Protein AF-A0A420IBQ0-F1 (afdb_monomer_lite)

pLDDT: mean 77.08, std 15.34, range [43.34, 94.56]

Organism: NCBI:txid62708

Secondary structure (DSSP, 8-state):
-PPPPPPPHHHHHHHHHHHHHH------------HHHHHHH----TT--HHHHHHHHHHHHTTTTTTS--S--HHHHHHHHHHHHHHHHT-S-HHHHHHHHHTTTTS-S-HHHHHHHHHTT-

Foldseek 3Di:
DDDDDDDDPVVVVVCVVVCCVVCVDPPPCPVVPLLLVVLLVQAADPPHDPVNSLVVNVVSVVVVCQPDDDPDDPVLLVSLLSSLCSSLVRYPDPQLSVQLVVLVSNVDSHSVVNVVSSVVSD

Radius of gyration: 24.69 Å; chains: 1; bounding box: 70×24×60 Å

Structure (mmCIF, N/CA/C/O backbone):
data_AF-A0A420IBQ0-F1
#
_entry.id   AF-A0A420IBQ0-F1
#
loop_
_atom_site.group_PDB
_atom_site.id
_atom_site.type_symbol
_atom_site.label_atom_id
_atom_site.label_alt_id
_atom_site.label_comp_id
_atom_site.label_asym_id
_atom_site.label_entity_id
_atom_site.label_seq_id
_atom_site.pdbx_PDB_ins_code
_atom_site.Cartn_x
_atom_site.Cartn_y
_atom_site.Cartn_z
_atom_site.occupancy
_atom_site.B_iso_or_equiv
_atom_site.auth_seq_id
_atom_site.auth_comp_id
_atom_site.auth_asym_id
_atom_site.auth_atom_id
_atom_site.pdbx_PDB_model_num
ATOM 1 N N . MET A 1 1 ? 57.640 -5.675 -44.243 1.00 47.44 1 MET A N 1
ATOM 2 C CA . MET A 1 1 ? 57.188 -4.827 -43.117 1.00 47.44 1 MET A CA 1
ATOM 3 C C . MET A 1 1 ? 55.861 -4.203 -43.512 1.00 47.44 1 MET A C 1
ATOM 5 O O . MET A 1 1 ? 55.828 -3.521 -44.524 1.00 47.44 1 MET A O 1
ATOM 9 N N . ALA A 1 2 ? 54.766 -4.508 -42.811 1.00 60.59 2 ALA A N 1
ATOM 10 C CA . ALA A 1 2 ? 53.450 -3.959 -43.138 1.00 60.59 2 ALA A CA 1
ATOM 11 C C . ALA A 1 2 ? 53.324 -2.542 -42.561 1.00 60.59 2 ALA A C 1
ATOM 13 O O . ALA A 1 2 ? 53.425 -2.349 -41.349 1.00 60.59 2 ALA A O 1
ATOM 14 N N . THR A 1 3 ? 53.141 -1.549 -43.426 1.00 59.50 3 THR A N 1
ATOM 15 C CA . THR A 1 3 ? 52.863 -0.164 -43.042 1.00 59.50 3 THR A CA 1
ATOM 16 C C . THR A 1 3 ? 51.485 -0.099 -42.389 1.00 59.50 3 THR A C 1
ATOM 18 O O . THR A 1 3 ? 50.478 -0.441 -43.006 1.00 59.50 3 THR A O 1
ATOM 21 N N . ARG A 1 4 ? 51.428 0.317 -41.118 1.00 60.69 4 ARG A N 1
ATOM 22 C CA . ARG A 1 4 ? 50.157 0.585 -40.432 1.00 60.69 4 ARG A CA 1
ATOM 23 C C . ARG A 1 4 ? 49.505 1.800 -41.089 1.00 60.69 4 ARG A C 1
ATOM 25 O O . ARG A 1 4 ? 50.080 2.883 -41.065 1.00 60.69 4 ARG A O 1
ATOM 32 N N . GLN A 1 5 ? 48.331 1.611 -41.681 1.00 74.69 5 GLN A N 1
ATOM 33 C CA . GLN A 1 5 ? 47.517 2.712 -42.189 1.00 74.69 5 GLN A CA 1
ATOM 34 C C . GLN A 1 5 ? 46.796 3.386 -41.016 1.00 74.69 5 GLN A C 1
ATOM 36 O O . GLN A 1 5 ? 46.235 2.710 -40.151 1.00 74.69 5 GLN A O 1
ATOM 41 N N . THR A 1 6 ? 46.843 4.717 -40.966 1.00 77.94 6 THR A N 1
ATOM 42 C CA . THR A 1 6 ? 46.141 5.509 -39.950 1.00 77.94 6 THR A CA 1
ATOM 43 C C . THR A 1 6 ? 44.697 5.702 -40.392 1.00 77.94 6 THR A C 1
ATOM 45 O O . THR A 1 6 ? 44.453 6.298 -41.437 1.00 77.94 6 THR A O 1
ATOM 48 N N . ALA A 1 7 ? 43.747 5.208 -39.598 1.00 80.25 7 ALA A N 1
ATOM 49 C CA . ALA A 1 7 ? 42.327 5.425 -39.850 1.00 80.25 7 ALA A CA 1
ATOM 50 C C . ALA A 1 7 ? 41.968 6.908 -39.686 1.00 80.25 7 ALA A C 1
ATOM 52 O O . ALA A 1 7 ? 42.458 7.595 -38.783 1.00 80.25 7 ALA A O 1
ATOM 53 N N . THR A 1 8 ? 41.079 7.396 -40.542 1.00 84.69 8 THR A N 1
ATOM 54 C CA . THR A 1 8 ? 40.526 8.743 -40.420 1.00 84.69 8 THR A CA 1
ATOM 55 C C . THR A 1 8 ? 39.563 8.825 -39.233 1.00 84.69 8 THR A C 1
ATOM 57 O O . THR A 1 8 ? 38.947 7.843 -38.814 1.00 84.69 8 THR A O 1
ATOM 60 N N . ILE A 1 9 ? 39.384 10.031 -38.687 1.00 83.88 9 ILE A N 1
ATOM 61 C CA . ILE A 1 9 ? 38.472 10.275 -37.553 1.00 83.88 9 ILE A CA 1
ATOM 62 C C . ILE A 1 9 ? 37.038 9.822 -37.884 1.00 83.88 9 ILE A C 1
ATOM 64 O O . ILE A 1 9 ? 36.316 9.348 -37.005 1.00 83.88 9 ILE A O 1
ATOM 68 N N . THR A 1 10 ? 36.626 9.947 -39.147 1.00 86.38 10 THR A N 1
ATOM 69 C CA . THR A 1 10 ? 35.302 9.535 -39.625 1.00 86.38 10 THR A CA 1
ATOM 70 C C . THR A 1 10 ? 35.129 8.019 -39.575 1.00 86.38 10 THR A C 1
ATOM 72 O O . THR A 1 10 ? 34.130 7.545 -39.038 1.00 86.38 10 THR A O 1
ATOM 75 N N . GLU A 1 11 ? 36.116 7.252 -40.042 1.00 86.38 11 GLU A N 1
ATOM 76 C CA . GLU A 1 11 ? 36.085 5.783 -40.006 1.00 86.38 11 GLU A CA 1
ATOM 77 C C . GLU A 1 11 ? 36.041 5.256 -38.570 1.00 86.38 11 GLU A C 1
ATOM 79 O O . GLU A 1 11 ? 35.259 4.360 -38.257 1.00 86.38 11 GLU A O 1
ATOM 84 N N . VAL A 1 12 ? 36.802 5.873 -37.661 1.00 84.12 12 VAL A N 1
ATOM 85 C CA . VAL A 1 12 ? 36.778 5.517 -36.234 1.00 84.12 12 VAL A CA 1
ATOM 86 C C . VAL A 1 12 ? 35.399 5.775 -35.619 1.00 84.12 12 VAL A C 1
ATOM 88 O O . VAL A 1 12 ? 34.916 4.969 -34.821 1.00 84.12 12 VAL A O 1
ATOM 91 N N . LYS A 1 13 ? 34.734 6.878 -35.988 1.00 88.19 13 LYS A N 1
ATOM 92 C CA . LYS A 1 13 ? 33.378 7.190 -35.507 1.00 88.19 13 LYS A CA 1
ATOM 93 C C . LYS A 1 13 ? 32.340 6.197 -36.027 1.00 88.19 13 LYS A C 1
ATOM 95 O O . LYS A 1 13 ? 31.522 5.737 -35.232 1.00 88.19 13 LYS A O 1
ATOM 100 N N . ILE A 1 14 ? 32.396 5.855 -37.315 1.00 91.88 14 ILE A N 1
ATOM 101 C CA . ILE A 1 14 ? 31.494 4.872 -37.937 1.00 91.88 14 ILE A CA 1
ATOM 102 C C . ILE A 1 14 ? 31.675 3.510 -37.269 1.00 91.88 14 ILE A C 1
ATOM 104 O O . ILE A 1 14 ? 30.708 2.945 -36.760 1.00 91.88 14 ILE A O 1
ATOM 108 N N . PHE A 1 15 ? 32.920 3.040 -37.160 1.00 90.31 15 PHE A N 1
ATOM 109 C CA . PHE A 1 15 ? 33.231 1.776 -36.501 1.00 90.31 15 PHE A CA 1
ATOM 110 C C . PHE A 1 15 ? 32.724 1.747 -35.057 1.00 90.31 15 PHE A C 1
ATOM 112 O O . PHE A 1 15 ? 32.095 0.780 -34.638 1.00 90.31 15 PHE A O 1
ATOM 119 N N . LYS A 1 16 ? 32.944 2.818 -34.284 1.00 85.50 16 LYS A N 1
ATOM 120 C CA . LYS A 1 16 ? 32.483 2.892 -32.892 1.00 85.50 16 LYS A CA 1
ATOM 121 C C . LYS A 1 16 ? 30.958 2.823 -32.789 1.00 85.50 16 LYS A C 1
ATOM 123 O O . LYS A 1 16 ? 30.454 2.155 -31.889 1.00 85.50 16 LYS A O 1
ATOM 128 N N . ALA A 1 17 ? 30.234 3.493 -33.684 1.00 85.94 17 ALA A N 1
ATOM 129 C CA . ALA A 1 17 ? 28.774 3.468 -33.702 1.00 85.94 17 ALA A CA 1
ATOM 130 C C . ALA A 1 17 ? 28.234 2.075 -34.066 1.00 85.94 17 ALA A C 1
ATOM 132 O O . ALA A 1 17 ? 27.367 1.550 -33.369 1.00 85.94 17 ALA A O 1
ATOM 133 N N . GLU A 1 18 ? 28.788 1.439 -35.100 1.00 90.00 18 GLU A N 1
ATOM 134 C CA . GLU A 1 18 ? 28.401 0.082 -35.497 1.00 90.00 18 GLU A CA 1
ATOM 135 C C . GLU A 1 18 ? 28.752 -0.957 -34.432 1.00 90.00 18 GLU A C 1
ATOM 137 O O . GLU A 1 18 ? 27.942 -1.834 -34.126 1.00 90.00 18 GLU A O 1
ATOM 142 N N . PHE A 1 19 ? 29.934 -0.841 -33.828 1.00 85.75 19 PHE A N 1
ATOM 143 C CA . PHE A 1 19 ? 30.379 -1.732 -32.766 1.00 85.75 19 PHE A CA 1
ATOM 144 C C . PHE A 1 19 ? 29.459 -1.640 -31.546 1.00 85.75 19 PHE A C 1
ATOM 146 O O . PHE A 1 19 ? 29.033 -2.666 -31.033 1.00 85.75 19 PHE A O 1
ATOM 153 N N . GLN A 1 20 ? 29.089 -0.433 -31.113 1.00 83.31 20 GLN A N 1
ATOM 154 C CA . GLN A 1 20 ? 28.163 -0.235 -29.989 1.00 83.31 20 GLN A CA 1
ATOM 155 C C . GLN A 1 20 ? 26.731 -0.684 -30.313 1.00 83.31 20 GLN A C 1
ATOM 157 O O . GLN A 1 20 ? 26.033 -1.175 -29.432 1.00 83.31 20 GLN A O 1
ATOM 162 N N . SER A 1 21 ? 26.301 -0.556 -31.572 1.00 81.56 21 SER A N 1
ATOM 163 C CA . SER A 1 21 ? 25.002 -1.060 -32.036 1.00 81.56 21 SER A CA 1
ATOM 164 C C . SER A 1 21 ? 24.931 -2.592 -31.994 1.00 81.56 21 SER A C 1
ATOM 166 O O . SER A 1 21 ? 23.943 -3.161 -31.533 1.00 81.56 21 SER A O 1
ATOM 168 N N . ARG A 1 22 ? 25.998 -3.277 -32.431 1.00 84.62 22 ARG A N 1
ATOM 169 C CA . ARG A 1 22 ? 26.061 -4.751 -32.479 1.00 84.62 22 ARG A CA 1
ATOM 170 C C . ARG A 1 22 ? 26.440 -5.388 -31.146 1.00 84.62 22 ARG A C 1
ATOM 172 O O . ARG A 1 22 ? 26.026 -6.507 -30.859 1.00 84.62 22 ARG A O 1
ATOM 179 N N . PHE A 1 23 ? 27.217 -4.675 -30.344 1.00 81.00 23 PHE A N 1
ATOM 180 C CA . PHE A 1 23 ? 27.668 -5.090 -29.025 1.00 81.00 23 PHE A CA 1
ATOM 181 C C . PHE A 1 23 ? 27.292 -4.006 -28.017 1.00 81.00 23 PHE A C 1
ATOM 183 O O . PHE A 1 23 ? 28.179 -3.302 -27.523 1.00 81.00 23 PHE A O 1
ATOM 190 N N . PRO A 1 24 ? 25.992 -3.854 -27.694 1.00 68.12 24 PRO A N 1
ATOM 191 C CA . PRO A 1 24 ? 25.604 -3.069 -26.538 1.00 68.12 24 PRO A CA 1
ATOM 192 C C . PRO A 1 24 ? 26.285 -3.737 -25.346 1.00 68.12 24 PRO A C 1
ATOM 194 O O . PRO A 1 24 ? 25.930 -4.855 -24.960 1.00 68.12 24 PRO A O 1
ATOM 197 N N . GLY A 1 25 ? 27.360 -3.118 -24.843 1.00 65.56 25 GLY A N 1
ATOM 198 C CA . GLY A 1 25 ? 28.126 -3.655 -23.721 1.00 65.56 25 GLY A CA 1
ATOM 199 C C . GLY A 1 25 ? 27.145 -4.031 -22.624 1.00 65.56 25 GLY A C 1
ATOM 200 O O . GLY A 1 25 ? 26.185 -3.285 -22.449 1.00 65.56 25 GLY A O 1
ATOM 201 N N . ARG A 1 26 ? 27.335 -5.198 -21.975 1.00 54.25 26 ARG A N 1
ATOM 202 C CA . ARG A 1 26 ? 26.396 -5.759 -20.987 1.00 54.25 26 ARG A CA 1
ATOM 203 C C . ARG A 1 26 ? 25.810 -4.622 -20.162 1.00 54.25 26 ARG A C 1
ATOM 205 O O . ARG A 1 26 ? 26.451 -4.133 -19.233 1.00 54.25 26 ARG A O 1
ATOM 212 N N . VAL A 1 27 ? 24.595 -4.209 -20.517 1.00 53.59 27 VAL A N 1
ATOM 213 C CA . VAL A 1 27 ? 23.783 -3.404 -19.631 1.00 53.59 27 VAL A CA 1
ATOM 214 C C . VAL A 1 27 ? 23.648 -4.345 -18.462 1.00 53.59 27 VAL A C 1
ATOM 216 O O . VAL A 1 27 ? 23.156 -5.463 -18.641 1.00 53.59 27 VAL A O 1
ATOM 219 N N . ALA A 1 28 ? 24.225 -3.982 -17.317 1.00 45.53 28 ALA A N 1
ATOM 220 C CA . ALA A 1 28 ? 23.879 -4.656 -16.090 1.00 45.53 28 ALA A CA 1
ATOM 221 C C . ALA A 1 28 ? 22.360 -4.603 -16.085 1.00 45.53 28 ALA A C 1
ATOM 223 O O . ALA A 1 28 ? 21.771 -3.535 -15.92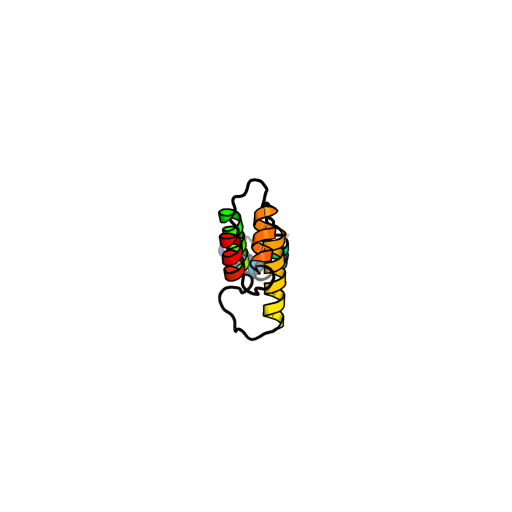2 1.00 45.53 28 ALA A O 1
ATOM 224 N N . ILE A 1 29 ? 21.727 -5.734 -16.394 1.00 46.91 29 ILE A N 1
ATOM 225 C CA . ILE A 1 29 ? 20.333 -5.919 -16.096 1.00 46.91 29 ILE A CA 1
ATOM 226 C C . ILE A 1 29 ? 20.412 -5.911 -14.580 1.00 46.91 29 ILE A C 1
ATOM 228 O O . ILE A 1 29 ? 20.635 -6.942 -13.951 1.00 46.91 29 ILE A O 1
ATOM 232 N N . THR A 1 30 ? 20.338 -4.722 -13.976 1.00 44.91 30 THR A N 1
ATOM 233 C CA . THR A 1 30 ? 19.658 -4.585 -12.711 1.00 44.91 30 THR A CA 1
ATOM 234 C C . THR A 1 30 ? 18.348 -5.264 -13.023 1.00 44.91 30 THR A C 1
ATOM 236 O O . THR A 1 30 ? 17.516 -4.719 -13.748 1.00 44.91 30 THR A O 1
ATOM 239 N N . GLN A 1 31 ? 18.253 -6.550 -12.669 1.00 45.91 31 GLN A N 1
ATOM 240 C CA . GLN A 1 31 ? 17.000 -7.267 -12.680 1.00 45.91 31 GLN A CA 1
ATOM 241 C C . GLN A 1 31 ? 16.146 -6.390 -11.797 1.00 45.91 31 GLN A C 1
ATOM 243 O O . GLN A 1 31 ? 16.302 -6.380 -10.577 1.00 45.91 31 GLN A O 1
ATOM 248 N N . ARG A 1 32 ? 15.378 -5.508 -12.434 1.00 51.38 32 ARG A N 1
ATOM 249 C CA . ARG A 1 32 ? 14.468 -4.622 -11.754 1.00 51.38 32 ARG A CA 1
ATOM 250 C C . ARG A 1 32 ? 13.520 -5.620 -11.141 1.00 51.38 32 ARG A C 1
ATOM 252 O O . ARG A 1 32 ? 12.785 -6.276 -11.881 1.00 51.38 32 ARG A O 1
ATOM 259 N N . ALA A 1 33 ? 13.691 -5.857 -9.839 1.00 56.56 33 ALA A N 1
ATOM 260 C CA . ALA A 1 33 ? 12.893 -6.821 -9.112 1.00 56.56 33 ALA A CA 1
ATOM 261 C C . ALA A 1 33 ? 11.453 -6.571 -9.540 1.00 56.56 33 ALA A C 1
ATOM 263 O O . ALA A 1 33 ? 11.048 -5.406 -9.628 1.00 56.56 33 ALA A O 1
ATOM 264 N N . SER A 1 34 ? 10.748 -7.641 -9.925 1.00 63.91 34 SER A N 1
ATOM 265 C CA . SER A 1 34 ? 9.370 -7.520 -10.391 1.00 63.91 34 SER A CA 1
ATOM 266 C C . SER A 1 34 ? 8.650 -6.549 -9.452 1.00 63.91 34 SER A C 1
ATOM 268 O O . SER A 1 34 ? 8.723 -6.764 -8.237 1.00 63.91 34 SER A O 1
ATOM 270 N N . PRO A 1 35 ? 8.017 -5.473 -9.957 1.00 61.97 35 PRO A N 1
ATOM 271 C CA . PRO A 1 35 ? 7.336 -4.496 -9.108 1.00 61.97 35 PRO A CA 1
ATOM 272 C C . PRO A 1 35 ? 6.392 -5.166 -8.104 1.00 61.97 35 PRO A C 1
ATOM 274 O O . PRO A 1 35 ? 6.233 -4.694 -6.986 1.00 61.97 35 PRO A O 1
ATOM 277 N N . PHE A 1 36 ? 5.863 -6.336 -8.474 1.00 63.97 36 PHE A N 1
ATOM 278 C CA . PHE A 1 36 ? 5.081 -7.218 -7.621 1.00 63.97 36 PHE A CA 1
ATOM 279 C C . PHE A 1 36 ? 5.857 -7.784 -6.416 1.00 63.97 36 PHE A C 1
ATOM 281 O O . PHE A 1 36 ? 5.387 -7.700 -5.286 1.00 63.97 36 PHE A O 1
ATOM 288 N N . LEU A 1 37 ? 7.064 -8.320 -6.633 1.00 64.44 37 LEU A N 1
ATOM 289 C CA . LEU A 1 37 ? 7.931 -8.828 -5.559 1.00 64.44 37 LEU A CA 1
ATOM 290 C C . LEU A 1 37 ? 8.412 -7.695 -4.645 1.00 64.44 37 LEU A C 1
ATOM 292 O O . LEU A 1 37 ? 8.504 -7.867 -3.432 1.00 64.44 37 LEU A O 1
ATOM 296 N N . TYR A 1 38 ? 8.679 -6.518 -5.215 1.00 63.66 38 TYR A N 1
ATOM 297 C CA . TYR A 1 38 ? 9.063 -5.350 -4.428 1.00 63.66 38 TYR A CA 1
ATOM 298 C C . TYR A 1 38 ? 7.888 -4.827 -3.586 1.00 63.66 38 TYR A C 1
ATOM 300 O O . TYR A 1 38 ? 8.065 -4.534 -2.406 1.00 63.66 38 TYR A O 1
ATOM 308 N N . ALA A 1 39 ? 6.672 -4.801 -4.135 1.00 65.62 39 ALA A N 1
ATOM 309 C CA . ALA A 1 39 ? 5.471 -4.427 -3.392 1.00 65.62 39 ALA A CA 1
ATOM 310 C C . ALA A 1 39 ? 5.154 -5.414 -2.254 1.00 65.62 39 ALA A C 1
ATOM 312 O O . ALA A 1 39 ? 4.793 -4.985 -1.164 1.00 65.62 39 ALA A O 1
ATOM 313 N N . GLN A 1 40 ? 5.392 -6.719 -2.442 1.00 66.38 40 GLN A N 1
ATOM 314 C CA . GLN A 1 40 ? 5.304 -7.699 -1.348 1.00 66.38 40 GLN A CA 1
ATOM 315 C C . GLN A 1 40 ? 6.316 -7.441 -0.228 1.00 66.38 40 GLN A C 1
ATOM 317 O O . GLN A 1 40 ? 6.066 -7.810 0.915 1.00 66.38 40 GLN A O 1
ATOM 322 N N . SER A 1 41 ? 7.463 -6.832 -0.540 1.00 73.38 41 SER A N 1
ATOM 323 C CA . SER A 1 41 ? 8.502 -6.506 0.439 1.00 73.38 41 SER A CA 1
ATOM 324 C C . SER A 1 41 ? 8.234 -5.207 1.213 1.00 73.38 41 SER A C 1
ATOM 326 O O . SER A 1 41 ? 8.913 -4.940 2.205 1.00 73.38 41 SER A O 1
ATOM 328 N N . LEU A 1 42 ? 7.222 -4.430 0.815 1.00 82.12 42 LEU A N 1
ATOM 329 C CA . LEU A 1 42 ? 6.908 -3.130 1.397 1.00 82.12 42 LEU A CA 1
ATOM 330 C C . LEU A 1 42 ? 6.503 -3.263 2.872 1.00 82.12 42 LEU A C 1
ATOM 332 O O . LEU A 1 42 ? 5.467 -3.837 3.186 1.00 82.12 42 LEU A O 1
ATOM 336 N N . LYS A 1 43 ? 7.293 -2.698 3.782 1.00 89.75 43 LYS A N 1
ATOM 337 C CA . LYS A 1 43 ? 7.017 -2.645 5.222 1.00 89.75 43 LYS A CA 1
ATOM 338 C C . LYS A 1 43 ? 7.094 -1.201 5.709 1.00 89.75 43 LYS A C 1
ATOM 340 O O . LYS A 1 43 ? 7.915 -0.446 5.184 1.00 89.75 43 LYS A O 1
ATOM 345 N N . GLN A 1 44 ? 6.221 -0.833 6.647 1.00 91.50 44 GLN A N 1
ATOM 346 C CA . GLN A 1 44 ? 6.295 0.466 7.305 1.00 91.50 44 GLN A CA 1
ATOM 347 C C . GLN A 1 44 ? 7.443 0.443 8.311 1.00 91.50 44 GLN A C 1
ATOM 349 O O . GLN A 1 44 ? 7.507 -0.440 9.173 1.00 91.50 44 GLN A O 1
ATOM 354 N N . GLU A 1 45 ? 8.361 1.394 8.182 1.00 90.19 45 GLU A N 1
ATOM 355 C CA . GLU A 1 45 ? 9.475 1.511 9.121 1.00 90.19 45 GLU A CA 1
ATOM 356 C C . GLU A 1 45 ? 9.020 2.146 10.451 1.00 90.19 45 GLU A C 1
ATOM 358 O O . GLU A 1 45 ? 8.099 2.964 10.455 1.00 90.19 45 GLU A O 1
ATOM 363 N N . PRO A 1 46 ? 9.662 1.828 11.593 1.00 88.88 46 PRO A N 1
ATOM 364 C CA . PRO A 1 46 ? 9.270 2.347 12.911 1.00 88.88 46 PRO A CA 1
ATOM 365 C C . PRO A 1 46 ? 9.215 3.874 13.027 1.00 88.88 46 PRO A C 1
ATOM 367 O O . PRO A 1 46 ? 8.467 4.426 13.827 1.00 88.88 46 PRO A O 1
ATOM 370 N N . ASN A 1 47 ? 10.050 4.559 12.252 1.00 90.69 47 ASN A N 1
ATOM 371 C CA . ASN A 1 47 ? 10.186 6.012 12.207 1.00 90.69 47 ASN A CA 1
ATOM 372 C C . ASN A 1 47 ? 9.464 6.642 11.003 1.00 90.69 47 ASN A C 1
ATOM 374 O O . ASN A 1 47 ? 9.579 7.846 10.772 1.00 90.69 47 ASN A O 1
ATOM 378 N N . GLU A 1 48 ? 8.749 5.841 10.216 1.00 90.56 48 GLU A N 1
ATOM 379 C CA . GLU A 1 48 ? 8.012 6.291 9.048 1.00 90.56 48 GLU A CA 1
ATOM 380 C C . GLU A 1 48 ? 6.569 6.619 9.430 1.00 90.56 48 GLU A C 1
ATOM 382 O O . GLU A 1 48 ? 5.804 5.766 9.886 1.00 90.56 48 GLU A O 1
ATOM 387 N N . ASN A 1 49 ? 6.168 7.870 9.197 1.00 91.25 49 ASN A N 1
ATOM 388 C CA . ASN A 1 49 ? 4.771 8.246 9.359 1.00 91.25 49 ASN A CA 1
ATOM 389 C C . ASN A 1 49 ? 3.889 7.553 8.305 1.00 91.25 49 ASN A C 1
ATOM 391 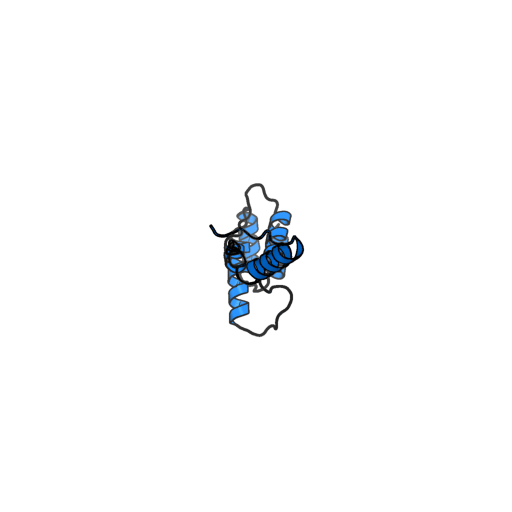O O . ASN A 1 49 ? 4.323 7.249 7.191 1.00 91.25 49 ASN A O 1
ATOM 395 N N . LEU A 1 50 ? 2.619 7.345 8.650 1.00 89.19 50 LEU A N 1
ATOM 396 C CA . LEU A 1 50 ? 1.680 6.610 7.805 1.00 89.19 50 LEU A CA 1
ATOM 397 C C . LEU A 1 50 ? 1.522 7.220 6.400 1.00 89.19 50 LEU A C 1
ATOM 399 O O . LEU A 1 50 ? 1.410 6.491 5.417 1.00 89.19 50 LEU A O 1
ATOM 403 N N . ASN A 1 51 ? 1.564 8.548 6.277 1.00 90.62 51 ASN A N 1
ATOM 404 C CA . ASN A 1 51 ? 1.430 9.227 4.986 1.00 90.62 51 ASN A CA 1
ATOM 405 C C . ASN A 1 51 ? 2.605 8.928 4.045 1.00 90.62 51 ASN A C 1
ATOM 407 O O . ASN A 1 51 ? 2.393 8.702 2.853 1.00 90.62 51 ASN A O 1
ATOM 411 N N . ALA A 1 52 ? 3.832 8.897 4.568 1.00 91.00 52 ALA A N 1
ATOM 412 C CA . ALA A 1 52 ? 5.026 8.535 3.810 1.00 91.00 52 ALA A CA 1
ATOM 413 C C . ALA A 1 52 ? 4.966 7.069 3.356 1.00 91.00 52 ALA A C 1
ATOM 415 O O . ALA A 1 52 ? 5.244 6.766 2.192 1.00 91.00 52 ALA A O 1
ATOM 416 N N . TYR A 1 53 ? 4.488 6.186 4.237 1.00 90.88 53 TYR A N 1
ATOM 417 C CA . TYR A 1 53 ? 4.270 4.782 3.910 1.00 90.88 53 TYR A CA 1
ATOM 418 C C . TYR A 1 53 ? 3.227 4.593 2.795 1.00 90.88 53 TYR A C 1
ATOM 420 O O . TYR A 1 53 ? 3.480 3.898 1.808 1.00 90.88 53 TYR A O 1
ATOM 428 N N . ILE A 1 54 ? 2.079 5.273 2.895 1.00 89.38 54 ILE A N 1
ATOM 429 C CA . ILE A 1 54 ? 1.027 5.270 1.865 1.00 89.38 54 ILE A CA 1
ATOM 430 C C . ILE A 1 54 ? 1.556 5.815 0.535 1.00 89.38 54 ILE A C 1
ATOM 432 O O . ILE A 1 54 ? 1.262 5.262 -0.528 1.00 89.38 54 ILE A O 1
ATOM 436 N N . TYR A 1 55 ? 2.349 6.888 0.572 1.00 87.81 55 TYR A N 1
ATOM 437 C CA . TYR A 1 55 ? 2.940 7.467 -0.630 1.00 87.81 55 TYR A CA 1
ATOM 438 C C . TYR A 1 55 ? 3.837 6.451 -1.353 1.00 87.81 55 TYR A C 1
ATOM 440 O O . TYR A 1 55 ? 3.658 6.216 -2.551 1.00 87.81 55 TYR A O 1
ATOM 448 N N . ARG A 1 56 ? 4.714 5.752 -0.619 1.00 87.00 56 ARG A N 1
ATOM 449 C CA . ARG A 1 56 ? 5.525 4.654 -1.171 1.00 87.00 56 ARG A CA 1
ATOM 450 C C . ARG A 1 56 ? 4.670 3.519 -1.726 1.00 87.00 56 ARG A C 1
ATOM 452 O O . ARG A 1 56 ? 4.953 3.026 -2.816 1.00 87.00 56 ARG A O 1
ATOM 459 N N . ALA A 1 57 ? 3.612 3.118 -1.020 1.00 83.06 57 ALA A N 1
ATOM 460 C CA . ALA A 1 57 ? 2.696 2.083 -1.497 1.00 83.06 57 ALA A CA 1
ATOM 461 C C . ALA A 1 57 ? 2.094 2.446 -2.867 1.00 83.06 57 ALA A C 1
ATOM 463 O O . ALA A 1 57 ? 2.086 1.620 -3.781 1.00 83.06 57 ALA A O 1
ATOM 464 N N . ARG A 1 58 ? 1.672 3.706 -3.046 1.00 81.88 58 ARG A N 1
ATOM 465 C CA . ARG A 1 58 ? 1.130 4.233 -4.311 1.00 81.88 58 ARG A CA 1
ATOM 466 C C . ARG A 1 58 ? 2.161 4.302 -5.437 1.00 81.88 58 ARG A C 1
ATOM 468 O O . ARG A 1 58 ? 1.837 3.976 -6.587 1.00 81.88 58 ARG A O 1
ATOM 475 N N . GLU A 1 59 ? 3.390 4.719 -5.135 1.00 79.25 59 GLU A N 1
ATOM 476 C CA . GLU A 1 59 ? 4.474 4.760 -6.125 1.00 79.25 59 GLU A CA 1
ATOM 477 C C . GLU A 1 59 ? 4.800 3.369 -6.669 1.00 79.25 59 GLU A C 1
ATOM 479 O O . GLU A 1 59 ? 5.039 3.221 -7.867 1.00 79.25 59 GLU A O 1
ATOM 484 N N . LEU A 1 60 ? 4.729 2.338 -5.825 1.00 74.38 60 LEU A N 1
ATOM 485 C CA . LEU A 1 60 ? 4.953 0.950 -6.232 1.00 74.38 60 LEU A CA 1
ATOM 486 C C . LEU A 1 60 ? 3.784 0.340 -6.997 1.00 74.38 60 LEU A C 1
ATOM 488 O O . LEU A 1 60 ? 3.989 -0.509 -7.867 1.00 74.38 60 LEU A O 1
ATOM 492 N N . TRP A 1 61 ? 2.567 0.802 -6.728 1.00 71.19 61 TRP A N 1
ATOM 493 C CA . TRP A 1 61 ? 1.369 0.308 -7.399 1.00 71.19 61 TRP A CA 1
ATOM 494 C C . TRP A 1 61 ? 1.177 0.872 -8.810 1.00 71.19 61 TRP A C 1
ATOM 496 O O . TRP A 1 61 ? 0.630 0.197 -9.685 1.00 71.19 61 TRP A O 1
ATOM 506 N N . SER A 1 62 ? 1.651 2.097 -9.057 1.00 64.12 62 SER A N 1
ATOM 507 C CA . SER A 1 62 ? 1.558 2.754 -10.368 1.00 64.12 62 SER A CA 1
ATOM 508 C C . SER A 1 62 ? 2.204 1.943 -11.515 1.00 64.12 62 SER A C 1
ATOM 510 O O . SER A 1 62 ? 1.566 1.817 -12.561 1.00 64.12 62 SER A O 1
ATOM 512 N N . PRO A 1 63 ? 3.400 1.337 -11.355 1.00 56.41 63 PRO A N 1
ATOM 513 C CA . PRO A 1 63 ? 3.996 0.441 -12.351 1.00 56.41 63 PRO A CA 1
ATOM 514 C C . PRO A 1 63 ? 3.497 -1.017 -12.294 1.00 56.41 63 PRO A C 1
ATOM 516 O O . PRO A 1 63 ? 3.755 -1.764 -13.234 1.00 56.41 63 PRO A O 1
ATOM 519 N N . ALA A 1 64 ? 2.780 -1.440 -11.244 1.00 54.72 64 ALA A N 1
ATOM 520 C CA . ALA A 1 64 ? 2.248 -2.805 -11.100 1.00 54.72 64 ALA A CA 1
ATOM 521 C C . ALA A 1 64 ? 0.902 -3.040 -11.828 1.00 54.72 64 ALA A C 1
ATOM 523 O O . ALA A 1 64 ? 0.297 -4.097 -11.669 1.00 54.72 64 ALA A O 1
ATOM 524 N N . GLY A 1 65 ? 0.434 -2.070 -12.624 1.00 54.28 65 GLY A N 1
ATOM 525 C CA . GLY A 1 65 ? -0.826 -2.146 -13.382 1.00 54.28 65 GLY A CA 1
ATOM 526 C C . GLY A 1 65 ? -1.995 -1.374 -12.763 1.00 54.28 65 GLY A C 1
ATOM 527 O O . GLY A 1 65 ? -3.040 -1.245 -13.394 1.00 54.28 65 GLY A O 1
ATOM 528 N N . GLY A 1 66 ? -1.807 -0.764 -11.587 1.00 53.12 66 GLY A N 1
ATOM 529 C CA . GLY A 1 66 ? -2.895 -0.191 -10.788 1.00 53.12 66 GLY A CA 1
ATOM 530 C C . GLY A 1 66 ? -3.645 1.001 -11.380 1.00 53.12 66 GLY A C 1
ATOM 531 O O . GLY A 1 66 ? -4.686 1.363 -10.844 1.00 53.12 66 GLY A O 1
ATOM 532 N N . ARG A 1 67 ? -3.150 1.643 -12.448 1.00 49.94 67 ARG A N 1
ATOM 533 C CA . ARG A 1 67 ? -3.813 2.847 -12.974 1.00 49.94 67 ARG A CA 1
ATOM 534 C C . ARG A 1 67 ? -4.905 2.564 -13.997 1.00 49.94 67 ARG A C 1
ATOM 536 O O . ARG A 1 67 ? -5.916 3.253 -13.933 1.00 49.94 67 ARG A O 1
ATOM 543 N N . ARG A 1 68 ? -4.735 1.635 -14.943 1.00 52.34 68 ARG A N 1
ATOM 544 C CA . ARG A 1 68 ? -5.697 1.408 -16.044 1.00 52.34 68 ARG A CA 1
ATOM 545 C C . ARG A 1 68 ? -5.424 0.075 -16.739 1.00 52.34 68 ARG A C 1
ATOM 547 O O . ARG A 1 68 ? -4.575 0.046 -17.617 1.00 52.34 68 ARG A O 1
ATOM 554 N N . THR A 1 69 ? -6.148 -0.990 -16.410 1.00 43.34 69 THR A N 1
ATOM 555 C CA . THR A 1 69 ? -6.376 -2.112 -17.340 1.00 43.34 69 THR A CA 1
ATOM 556 C C . THR A 1 69 ? -7.668 -2.839 -16.964 1.00 43.34 69 THR A C 1
ATOM 558 O O . THR A 1 69 ? -8.109 -2.798 -15.822 1.00 43.34 69 THR A O 1
ATOM 561 N N . THR A 1 70 ? -8.323 -3.385 -17.976 1.00 46.81 70 THR A N 1
ATOM 562 C CA . THR A 1 70 ? -9.693 -3.899 -18.030 1.00 46.81 70 THR A CA 1
ATOM 563 C C . THR A 1 70 ? -10.053 -4.825 -16.858 1.00 46.81 70 THR A C 1
ATOM 565 O O . THR A 1 70 ? -9.354 -5.786 -16.566 1.00 46.81 70 THR A O 1
ATOM 568 N N . GLN A 1 71 ? -11.181 -4.531 -16.213 1.00 50.06 71 GLN A N 1
ATOM 569 C CA . GLN A 1 71 ? -11.649 -5.015 -14.905 1.00 50.06 71 GLN A CA 1
ATOM 570 C C . GLN A 1 71 ? -12.042 -6.515 -14.813 1.00 50.06 71 GLN A C 1
ATOM 572 O O . GLN A 1 71 ? -12.838 -6.874 -13.955 1.00 50.06 71 GLN A O 1
ATOM 577 N N . MET A 1 72 ? -11.568 -7.396 -15.702 1.00 49.72 72 MET A N 1
ATOM 578 C CA . MET A 1 72 ? -12.216 -8.701 -15.961 1.00 49.72 72 MET A CA 1
ATOM 579 C C . MET A 1 72 ? -11.264 -9.913 -16.042 1.00 49.72 72 MET A C 1
ATOM 581 O O . MET A 1 72 ? -11.630 -10.931 -16.623 1.00 49.72 72 MET A O 1
ATOM 585 N N . GLU A 1 73 ? -10.060 -9.860 -15.460 1.00 54.56 73 GLU A N 1
ATOM 586 C CA . GLU A 1 73 ? -9.220 -11.062 -15.305 1.00 54.56 73 GLU A CA 1
ATOM 587 C C . GLU A 1 73 ? -9.117 -11.490 -13.829 1.00 54.56 73 GLU A C 1
ATOM 589 O O . GLU A 1 73 ? -8.526 -10.765 -13.027 1.00 54.56 73 GLU A O 1
ATOM 594 N N . PRO A 1 74 ? -9.598 -12.692 -13.450 1.00 55.34 74 PRO A N 1
ATOM 595 C CA . PRO A 1 74 ? -9.485 -13.217 -12.082 1.00 55.34 74 PRO A CA 1
ATOM 596 C C . PRO A 1 74 ? -8.041 -13.252 -11.551 1.00 55.34 74 PRO A C 1
ATOM 598 O O . PRO A 1 74 ? -7.792 -13.083 -10.359 1.00 55.34 74 PRO A O 1
ATOM 601 N N . MET A 1 75 ? -7.062 -13.432 -12.446 1.00 58.41 75 MET A N 1
ATOM 602 C CA . MET A 1 75 ? -5.637 -13.406 -12.100 1.00 58.41 75 MET A CA 1
ATOM 603 C C . MET A 1 75 ? -5.130 -12.012 -11.705 1.00 58.41 75 MET A C 1
ATOM 605 O O . MET A 1 75 ? -4.156 -11.915 -10.956 1.00 58.41 75 MET A O 1
ATOM 609 N N . TYR A 1 76 ? -5.758 -10.943 -12.198 1.00 60.19 76 TYR A N 1
ATOM 610 C CA . TYR A 1 76 ? -5.427 -9.571 -11.822 1.00 60.19 76 TYR A CA 1
ATOM 611 C C . TYR A 1 76 ? -5.927 -9.267 -10.405 1.00 60.19 76 TYR A C 1
ATOM 613 O O . TYR A 1 76 ? -5.161 -8.788 -9.570 1.00 60.19 76 TYR A O 1
ATOM 621 N N . ASP A 1 77 ? -7.165 -9.662 -10.104 1.00 62.22 77 ASP A N 1
ATOM 622 C CA . ASP A 1 77 ? -7.809 -9.443 -8.804 1.00 62.22 77 ASP A CA 1
ATOM 623 C C . ASP A 1 77 ? -7.053 -10.158 -7.665 1.00 62.22 77 ASP A C 1
ATOM 625 O O . ASP A 1 77 ? -6.732 -9.560 -6.636 1.00 62.22 77 ASP A O 1
ATOM 629 N N . MET A 1 78 ? -6.624 -11.405 -7.902 1.00 64.25 78 MET A N 1
ATOM 630 C CA . MET A 1 78 ? -5.827 -12.179 -6.940 1.00 64.25 78 MET A CA 1
ATOM 631 C C . MET A 1 78 ? -4.440 -11.564 -6.686 1.00 64.25 78 MET A C 1
ATOM 633 O O . MET A 1 78 ? -3.953 -11.544 -5.555 1.00 64.25 78 MET A O 1
ATOM 637 N N . ARG A 1 79 ? -3.788 -11.027 -7.72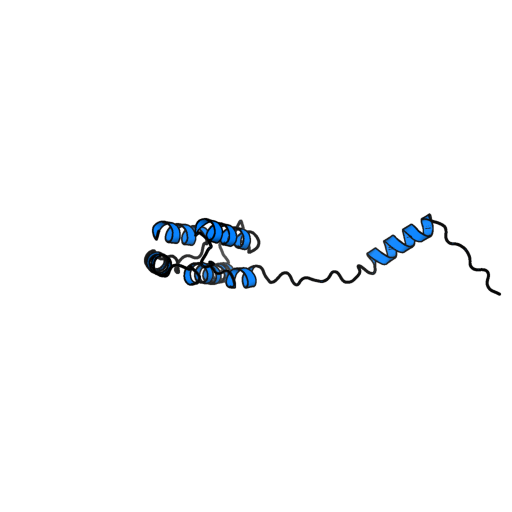7 1.00 66.38 79 ARG A N 1
ATOM 638 C CA . ARG A 1 79 ? -2.507 -10.319 -7.577 1.00 66.38 79 ARG A CA 1
ATOM 639 C C . ARG A 1 79 ? -2.683 -9.056 -6.742 1.00 66.38 79 ARG A C 1
ATOM 641 O O . ARG A 1 79 ? -1.875 -8.818 -5.848 1.00 66.38 79 ARG A O 1
ATOM 648 N N . CYS A 1 80 ? -3.729 -8.273 -6.988 1.00 72.12 80 CYS A N 1
ATOM 649 C CA . CYS A 1 80 ? -3.979 -7.067 -6.209 1.00 72.12 80 CYS A CA 1
ATOM 650 C C . CYS A 1 80 ? -4.309 -7.383 -4.741 1.00 72.12 80 CYS A C 1
ATOM 652 O O . CYS A 1 80 ? -3.744 -6.731 -3.863 1.00 72.12 80 CYS A O 1
ATOM 654 N N . GLN A 1 81 ? -5.086 -8.436 -4.459 1.00 76.38 81 GLN A N 1
ATOM 655 C CA . GLN A 1 81 ? -5.343 -8.902 -3.087 1.00 76.38 81 GLN A CA 1
ATOM 656 C C . GLN A 1 81 ? -4.064 -9.258 -2.322 1.00 76.38 81 GLN A C 1
ATOM 658 O O . GLN A 1 81 ? -3.895 -8.834 -1.182 1.00 76.38 81 GLN A O 1
ATOM 663 N N . VAL A 1 82 ? -3.125 -9.991 -2.936 1.00 76.25 82 VAL A N 1
ATOM 664 C CA . VAL A 1 82 ? -1.853 -10.358 -2.280 1.00 76.25 82 VAL A CA 1
ATOM 665 C C . VAL A 1 82 ? -1.051 -9.119 -1.874 1.00 76.25 82 VAL A C 1
ATOM 667 O O . VAL A 1 82 ? -0.412 -9.102 -0.820 1.00 76.25 82 VAL A O 1
ATOM 670 N N . VAL A 1 83 ? -1.087 -8.067 -2.691 1.00 75.62 83 VAL A N 1
ATOM 671 C CA . VAL A 1 83 ? -0.378 -6.820 -2.393 1.00 75.62 83 VAL A CA 1
ATOM 672 C C . VAL A 1 83 ? -1.121 -5.998 -1.336 1.00 75.62 83 VAL A C 1
ATOM 674 O O . VAL A 1 83 ? -0.472 -5.470 -0.436 1.00 75.62 83 VAL A O 1
ATOM 677 N N . VAL A 1 84 ? -2.459 -5.938 -1.382 1.00 85.38 84 VAL A N 1
ATOM 678 C CA . VAL A 1 84 ? -3.282 -5.298 -0.334 1.00 85.38 84 VAL A CA 1
ATOM 679 C C . VAL A 1 84 ? -3.015 -5.960 1.014 1.00 85.38 84 VAL A C 1
ATOM 681 O O . VAL A 1 84 ? -2.728 -5.277 1.996 1.00 85.38 84 VAL A O 1
ATOM 684 N N . HIS A 1 85 ? -3.011 -7.290 1.039 1.00 84.81 85 HIS A N 1
ATOM 685 C CA . HIS A 1 85 ? -2.684 -8.057 2.230 1.00 84.81 85 HIS A CA 1
ATOM 686 C C . HIS A 1 85 ? -1.277 -7.717 2.741 1.00 84.81 85 HIS A C 1
ATOM 688 O O . HIS A 1 85 ? -1.087 -7.460 3.927 1.00 84.81 85 HIS A O 1
ATOM 694 N N . GLY A 1 86 ? -0.286 -7.644 1.846 1.00 85.44 86 GLY A N 1
ATOM 695 C CA . GLY A 1 86 ? 1.074 -7.223 2.188 1.00 85.44 86 GLY A CA 1
ATOM 696 C C . GLY A 1 86 ? 1.142 -5.825 2.811 1.00 85.44 86 GLY A C 1
ATOM 697 O O . GLY A 1 86 ? 1.813 -5.653 3.827 1.00 85.44 86 GLY A O 1
ATOM 698 N N . PHE A 1 87 ? 0.421 -4.856 2.243 1.00 88.00 87 PHE A N 1
ATOM 699 C CA . PHE A 1 87 ? 0.346 -3.480 2.739 1.00 88.00 87 PHE A CA 1
ATOM 700 C C . PHE A 1 87 ? -0.253 -3.409 4.151 1.00 88.00 87 PHE A C 1
ATOM 702 O O . PHE A 1 87 ? 0.365 -2.851 5.055 1.00 88.00 87 PHE A O 1
ATOM 709 N N . VAL A 1 88 ? -1.417 -4.026 4.376 1.00 89.81 88 VAL A N 1
ATOM 710 C CA . VAL A 1 88 ? -2.105 -3.958 5.677 1.00 89.81 88 VAL A CA 1
ATOM 711 C C . VAL A 1 88 ? -1.353 -4.755 6.748 1.00 89.81 88 VAL A C 1
ATOM 713 O O . VAL A 1 88 ? -1.171 -4.270 7.863 1.00 89.81 88 VAL A O 1
ATOM 716 N N . SER A 1 89 ? -0.852 -5.958 6.434 1.00 89.44 89 SER A N 1
ATOM 717 C CA . SER A 1 89 ? -0.138 -6.798 7.412 1.00 89.44 89 SER A CA 1
ATOM 718 C C . SER A 1 89 ? 1.168 -6.180 7.911 1.00 89.44 89 SER A C 1
ATOM 720 O O . SER A 1 89 ? 1.655 -6.574 8.972 1.00 89.44 89 SER A O 1
ATOM 722 N N . ARG A 1 90 ? 1.763 -5.264 7.140 1.00 91.06 90 ARG A N 1
ATOM 723 C CA . ARG A 1 90 ? 3.088 -4.690 7.406 1.00 91.06 90 ARG A CA 1
ATOM 724 C C . ARG A 1 90 ? 3.052 -3.237 7.881 1.00 91.06 90 ARG A C 1
ATOM 726 O O . ARG A 1 90 ? 4.103 -2.592 7.902 1.00 91.06 90 ARG A O 1
ATOM 733 N N . LEU A 1 91 ? 1.877 -2.757 8.289 1.00 91.38 91 LEU A N 1
ATOM 734 C CA . LEU A 1 91 ? 1.743 -1.559 9.113 1.00 91.38 91 LEU A CA 1
ATOM 735 C C . LEU A 1 91 ? 2.523 -1.739 10.419 1.00 91.38 91 LEU A C 1
ATOM 737 O O . LEU A 1 91 ? 2.529 -2.825 11.007 1.00 91.38 91 LEU A O 1
ATOM 741 N N . TYR A 1 92 ? 3.198 -0.674 10.843 1.00 91.88 92 TYR A N 1
ATOM 742 C CA . TYR A 1 92 ? 4.072 -0.704 12.012 1.00 91.88 92 TYR A CA 1
ATOM 743 C C . TYR A 1 92 ? 3.267 -0.755 13.313 1.00 91.88 92 TYR A C 1
ATOM 745 O O . TYR A 1 92 ? 3.559 -1.557 14.198 1.00 91.88 92 TYR A O 1
ATOM 753 N N . GLU A 1 93 ? 2.230 0.075 13.417 1.00 90.56 93 GLU A N 1
ATOM 754 C CA . GLU A 1 93 ? 1.390 0.1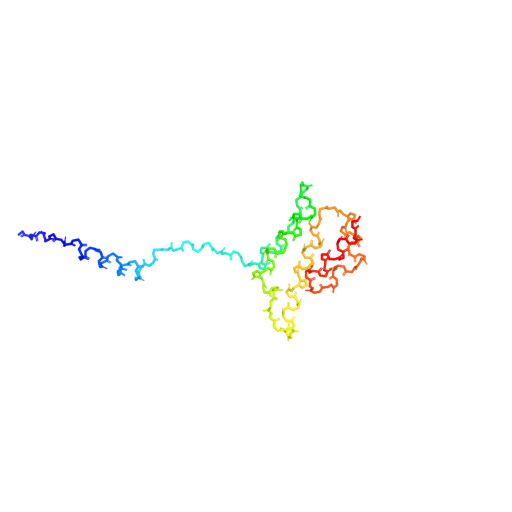43 14.606 1.00 90.56 93 GLU A CA 1
ATOM 755 C C . GLU A 1 93 ? 0.339 -0.969 14.602 1.00 90.56 93 GLU A C 1
ATOM 757 O O . GLU A 1 93 ? -0.574 -0.989 13.771 1.00 90.56 93 GLU A O 1
ATOM 762 N N . ASP A 1 94 ? 0.434 -1.874 15.578 1.00 90.69 94 ASP A N 1
ATOM 763 C CA . ASP A 1 94 ? -0.508 -2.984 15.730 1.00 90.69 94 ASP A CA 1
ATOM 764 C C . ASP A 1 94 ? -1.953 -2.500 15.905 1.00 90.69 94 ASP A C 1
ATOM 766 O O . ASP A 1 94 ? -2.865 -3.079 15.321 1.00 90.69 94 ASP A O 1
ATOM 770 N N . VAL A 1 95 ? -2.170 -1.404 16.639 1.00 92.25 95 VAL A N 1
ATOM 771 C CA . VAL A 1 95 ? -3.509 -0.839 16.877 1.00 92.25 95 VAL A CA 1
ATOM 772 C C . VAL A 1 95 ? -4.164 -0.391 15.567 1.00 92.25 95 VAL A C 1
ATOM 774 O O . VAL A 1 95 ? -5.299 -0.774 15.280 1.00 92.25 95 VAL A O 1
ATOM 777 N N . VAL A 1 96 ? -3.432 0.362 14.738 1.00 91.50 96 VAL A N 1
ATOM 778 C CA . VAL A 1 96 ? -3.910 0.817 13.422 1.00 91.50 96 VAL A CA 1
ATOM 779 C C . VAL A 1 96 ? -4.139 -0.378 12.500 1.00 91.50 96 VAL A C 1
ATOM 781 O O . VAL A 1 96 ? -5.161 -0.446 11.819 1.00 91.50 96 VAL A O 1
ATOM 784 N N . LYS A 1 97 ? -3.232 -1.361 12.515 1.00 93.06 97 LYS A N 1
ATOM 785 C CA . LYS A 1 97 ? -3.359 -2.596 11.735 1.00 93.06 97 LYS A CA 1
ATOM 786 C C . LYS A 1 97 ? -4.623 -3.376 12.090 1.00 93.06 97 LYS A C 1
ATOM 788 O O . LYS A 1 97 ? -5.385 -3.717 11.189 1.00 93.06 97 LYS A O 1
ATOM 793 N N . PHE A 1 98 ? -4.863 -3.660 13.371 1.00 93.19 98 PHE A N 1
ATOM 794 C CA . PHE A 1 98 ? -6.031 -4.432 13.799 1.00 93.19 98 PHE A CA 1
ATOM 795 C C . PHE A 1 98 ? -7.335 -3.711 13.463 1.00 93.19 98 PHE A C 1
ATOM 797 O O . PHE A 1 98 ? -8.216 -4.312 12.853 1.00 93.19 98 PHE A O 1
ATOM 804 N N . LYS A 1 99 ? -7.421 -2.408 13.737 1.00 94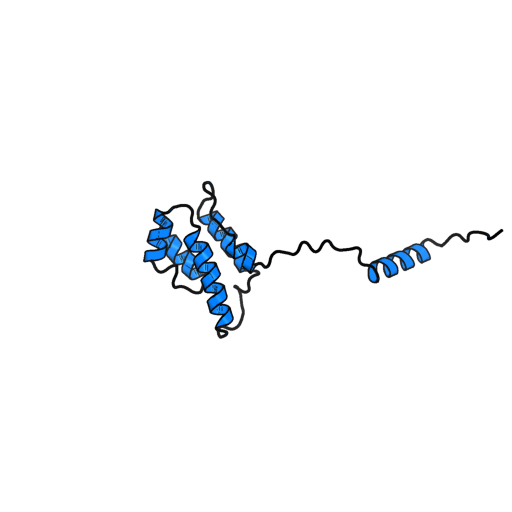.56 99 LYS A N 1
ATOM 805 C CA . LYS A 1 99 ? -8.613 -1.615 13.416 1.00 94.56 99 LYS A CA 1
ATOM 806 C C . LYS A 1 99 ? -8.832 -1.476 11.903 1.00 94.56 99 LYS A C 1
ATOM 808 O O . LYS A 1 99 ? -9.965 -1.508 11.433 1.00 94.56 99 LYS A O 1
ATOM 813 N N . ALA A 1 100 ? -7.768 -1.410 11.100 1.00 92.94 100 ALA A N 1
ATOM 814 C CA . ALA A 1 100 ? -7.887 -1.463 9.642 1.00 92.94 100 ALA A CA 1
ATOM 815 C C . ALA A 1 100 ? -8.418 -2.823 9.151 1.00 92.94 100 ALA A C 1
ATOM 817 O O . ALA A 1 100 ? -9.249 -2.866 8.241 1.00 92.94 100 ALA A O 1
ATOM 818 N N . ILE A 1 101 ? -7.975 -3.930 9.758 1.00 92.38 101 ILE A N 1
ATOM 819 C CA . ILE A 1 101 ? -8.488 -5.278 9.466 1.00 92.38 101 ILE A CA 1
ATOM 820 C C . ILE A 1 101 ? -9.977 -5.372 9.823 1.00 92.38 101 ILE A C 1
ATOM 822 O O . ILE A 1 101 ? -10.755 -5.832 8.989 1.00 92.38 101 ILE A O 1
ATOM 826 N N . GLU A 1 102 ? -10.388 -4.877 10.995 1.00 94.06 102 GLU A N 1
ATOM 827 C CA . GLU A 1 102 ? -11.802 -4.791 11.405 1.00 94.06 102 GLU A CA 1
ATOM 828 C C . GLU A 1 102 ? -12.637 -3.947 10.431 1.00 94.06 102 GLU A C 1
ATOM 830 O O . GLU A 1 102 ? -13.752 -4.324 10.075 1.00 94.06 102 GLU A O 1
ATOM 835 N N . ASN A 1 103 ? -12.066 -2.858 9.907 1.00 94.00 103 ASN A N 1
ATOM 836 C CA . ASN A 1 103 ? -12.686 -2.020 8.876 1.00 94.00 103 ASN A CA 1
ATOM 837 C C . ASN A 1 103 ? -12.802 -2.708 7.497 1.00 94.00 103 ASN A C 1
ATOM 839 O O . ASN A 1 103 ? -13.360 -2.124 6.557 1.00 94.00 103 ASN A O 1
ATOM 843 N N . GLY A 1 104 ? -12.283 -3.931 7.357 1.00 90.69 104 GLY A N 1
ATOM 844 C CA . GLY A 1 104 ? -12.351 -4.742 6.146 1.00 90.69 104 GLY A CA 1
ATOM 845 C C . GLY A 1 104 ? -11.194 -4.525 5.170 1.00 90.69 104 GLY A C 1
ATOM 846 O O . GLY A 1 104 ? -11.303 -4.941 4.020 1.00 90.69 104 GLY A O 1
ATOM 847 N N . ALA A 1 105 ? -10.080 -3.910 5.589 1.00 89.81 105 ALA A N 1
ATOM 848 C CA . ALA A 1 105 ? -8.961 -3.587 4.693 1.00 89.81 105 ALA A CA 1
ATOM 849 C C . ALA A 1 105 ? -8.311 -4.814 4.021 1.00 89.81 105 ALA A C 1
ATOM 851 O O . ALA A 1 105 ? -7.664 -4.664 2.993 1.00 89.81 105 ALA A O 1
ATOM 852 N N . MET A 1 106 ? -8.477 -6.022 4.571 1.00 87.44 106 MET A N 1
ATOM 853 C CA . MET A 1 106 ? -7.960 -7.268 3.979 1.00 87.44 106 MET A CA 1
ATOM 854 C C . MET A 1 106 ? -8.865 -7.865 2.896 1.00 87.44 106 MET A C 1
ATOM 856 O O . MET A 1 106 ? -8.413 -8.701 2.120 1.00 87.44 106 MET A O 1
ATOM 860 N N . GLY A 1 107 ? -10.143 -7.479 2.865 1.00 84.94 107 GLY A N 1
ATOM 861 C CA . GLY A 1 107 ? -11.130 -8.026 1.929 1.00 84.94 107 GLY A CA 1
ATOM 862 C C . GLY A 1 107 ? -11.209 -7.273 0.603 1.00 84.94 107 GLY A C 1
ATOM 863 O O . GLY A 1 107 ? -11.920 -7.706 -0.300 1.00 84.94 107 GLY A O 1
ATOM 864 N N . VAL A 1 108 ? -10.510 -6.144 0.484 1.00 84.81 108 VAL A N 1
ATOM 865 C CA . VAL A 1 108 ? -10.572 -5.283 -0.699 1.00 84.81 108 VAL A CA 1
ATOM 866 C C . VAL A 1 108 ? -9.522 -5.695 -1.723 1.00 84.81 108 VAL A C 1
ATOM 868 O O . VAL A 1 108 ? -8.425 -6.140 -1.385 1.00 84.81 108 VAL A O 1
ATOM 871 N N . THR A 1 109 ? -9.845 -5.514 -2.997 1.00 78.81 109 THR A N 1
ATOM 872 C CA . THR A 1 109 ? -8.933 -5.840 -4.099 1.00 78.81 109 THR A CA 1
ATOM 873 C C . THR A 1 109 ? -8.179 -4.613 -4.613 1.00 78.81 109 THR A C 1
ATOM 875 O O . THR A 1 109 ? -7.232 -4.750 -5.382 1.00 78.81 109 THR A O 1
ATOM 878 N N . TYR A 1 110 ? -8.522 -3.407 -4.145 1.00 79.44 110 TYR A N 1
ATOM 879 C CA . TYR A 1 110 ? -7.915 -2.148 -4.581 1.00 79.44 110 TYR A CA 1
ATOM 880 C C . TYR A 1 110 ? -7.136 -1.456 -3.457 1.00 79.44 110 TYR A C 1
ATOM 882 O O . TYR A 1 110 ? -7.640 -1.285 -2.347 1.00 79.44 110 TYR A O 1
ATOM 890 N N . LEU A 1 111 ? -5.927 -0.969 -3.771 1.00 82.50 111 LEU A N 1
ATOM 891 C CA . LEU A 1 111 ? -5.091 -0.230 -2.814 1.00 82.50 111 LEU A CA 1
ATOM 892 C C . LEU A 1 111 ? -5.798 1.003 -2.251 1.00 82.50 111 LEU A C 1
ATOM 894 O O . LEU A 1 111 ? -5.721 1.249 -1.056 1.00 82.50 111 LEU A O 1
ATOM 898 N N . GLU A 1 112 ? -6.460 1.798 -3.089 1.00 85.75 112 GLU A N 1
ATOM 899 C CA . GLU A 1 112 ? -7.087 3.043 -2.623 1.00 85.75 112 GLU A CA 1
ATOM 900 C C . GLU A 1 112 ? -8.218 2.777 -1.626 1.00 85.75 112 GLU A C 1
ATOM 902 O O . GLU A 1 112 ? -8.387 3.520 -0.659 1.00 85.75 112 GLU A O 1
ATOM 907 N N . GLU A 1 113 ? -8.941 1.672 -1.806 1.00 88.00 113 GLU A N 1
ATOM 908 C CA . GLU A 1 113 ? -9.940 1.239 -0.838 1.00 88.00 113 GLU A CA 1
ATOM 909 C C . GLU A 1 113 ? -9.272 0.790 0.468 1.00 88.00 113 GLU A C 1
ATOM 911 O O . GLU A 1 113 ? -9.682 1.220 1.545 1.00 88.00 113 GLU A O 1
ATOM 916 N N . ALA A 1 114 ? -8.173 0.029 0.390 1.00 89.50 114 ALA A N 1
ATOM 917 C CA . ALA A 1 114 ? -7.397 -0.369 1.566 1.00 89.50 114 ALA A CA 1
ATOM 918 C C . ALA A 1 114 ? -6.845 0.848 2.327 1.00 89.50 114 ALA A C 1
ATOM 920 O O . ALA A 1 114 ? -6.965 0.919 3.549 1.00 89.50 114 ALA A O 1
ATOM 921 N N . ILE A 1 115 ? -6.305 1.842 1.613 1.00 90.75 115 ILE A N 1
ATOM 922 C CA . ILE A 1 115 ? -5.841 3.117 2.178 1.00 90.75 115 ILE A CA 1
ATOM 923 C C . ILE A 1 115 ? -6.990 3.835 2.886 1.00 90.75 115 ILE A C 1
ATOM 925 O O . ILE A 1 115 ? -6.803 4.332 3.993 1.00 90.75 115 ILE A O 1
ATOM 929 N N . SER A 1 116 ? -8.182 3.880 2.287 1.00 92.12 116 SER A N 1
ATOM 930 C CA . SER A 1 116 ? -9.353 4.496 2.917 1.00 92.12 116 SER A CA 1
ATOM 931 C C . SER A 1 116 ? -9.706 3.817 4.246 1.00 92.12 116 SER A C 1
ATOM 933 O O . SER A 1 116 ? -9.928 4.508 5.242 1.00 92.12 116 SER A O 1
ATOM 935 N N . LYS A 1 117 ? -9.679 2.478 4.300 1.00 93.38 117 LYS A N 1
ATOM 936 C CA . LYS A 1 117 ? -9.926 1.713 5.535 1.00 93.38 117 LYS A CA 1
ATOM 937 C C . LYS A 1 117 ? -8.850 1.923 6.602 1.00 93.38 117 LYS A C 1
ATOM 939 O O . LYS A 1 117 ? -9.186 2.006 7.783 1.00 93.38 117 LYS A O 1
ATOM 944 N N . VAL A 1 118 ? -7.584 2.028 6.191 1.00 92.00 118 VAL A N 1
ATOM 945 C CA . VAL A 1 118 ? -6.447 2.329 7.077 1.00 92.00 118 VAL A CA 1
ATOM 946 C C . VAL A 1 118 ? -6.543 3.753 7.628 1.00 92.00 118 VAL A C 1
ATOM 948 O O . VAL A 1 118 ? -6.380 3.952 8.825 1.00 92.00 118 VAL A O 1
ATOM 951 N N . ASN A 1 119 ? -6.895 4.739 6.803 1.0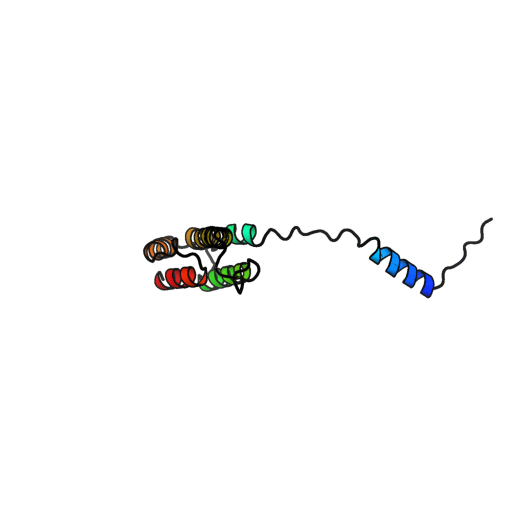0 92.19 119 ASN A N 1
ATOM 952 C CA . ASN A 1 119 ? -7.079 6.119 7.258 1.00 92.19 119 ASN A CA 1
ATOM 953 C C . ASN A 1 119 ? -8.252 6.268 8.237 1.00 92.19 119 ASN A C 1
ATOM 955 O O . ASN A 1 119 ? -8.190 7.111 9.118 1.00 92.19 119 ASN A O 1
ATOM 959 N N . ALA A 1 120 ? -9.300 5.447 8.112 1.00 92.00 120 ALA A N 1
ATOM 960 C CA . ALA A 1 120 ? -10.398 5.396 9.081 1.00 92.00 120 ALA A CA 1
ATOM 961 C C . ALA A 1 120 ? -10.021 4.683 10.400 1.00 92.00 120 ALA A C 1
ATOM 963 O O . ALA A 1 120 ? -10.790 4.697 11.364 1.00 92.00 120 ALA A O 1
ATOM 964 N N . ALA A 1 121 ? -8.875 3.996 10.431 1.00 89.56 121 ALA A N 1
ATOM 965 C CA . ALA A 1 121 ? -8.379 3.285 11.603 1.00 89.56 121 ALA A CA 1
ATOM 966 C C . ALA A 1 121 ? -7.511 4.165 12.517 1.00 89.56 121 ALA A C 1
ATOM 968 O O . ALA A 1 121 ? -7.442 3.884 13.715 1.00 89.56 121 ALA A O 1
ATOM 969 N N . VAL A 1 122 ? -6.915 5.229 11.979 1.00 85.31 122 VAL A N 1
ATOM 970 C CA . VAL A 1 122 ? -6.234 6.291 12.741 1.00 85.31 122 VAL A CA 1
ATOM 971 C C . VAL A 1 122 ? -7.262 7.157 13.463 1.00 85.31 122 VAL A C 1
ATOM 973 O O . VAL A 1 122 ? -7.028 7.462 14.650 1.00 85.31 122 VAL A O 1
#

Sequence (122 aa):
MATRQTATITEVKIFKAEFQSRFPGRVAITQRASPFLYAQSLKQEPNENLNAYIYRARELWSPAGGRRTTQMEPMYDMRCQVVVHGFVSRLYEDVVKFKAIENGAMGVTYLEEAISKVNAAV